Protein AF-A0A9E5H998-F1 (afdb_monomer_lite)

Radius of gyration: 17.99 Å; chains: 1; bounding box: 32×40×41 Å

Structure (mmCIF, N/CA/C/O backbone):
data_AF-A0A9E5H998-F1
#
_entry.id   AF-A0A9E5H998-F1
#
loop_
_atom_site.group_PDB
_atom_site.id
_atom_site.type_symbol
_atom_site.label_atom_id
_atom_site.label_alt_id
_atom_site.label_comp_id
_atom_site.label_asym_id
_atom_site.label_entity_id
_atom_site.label_seq_id
_atom_site.pdbx_PDB_ins_code
_atom_site.Cartn_x
_atom_site.Cartn_y
_atom_site.Cartn_z
_atom_site.occupancy
_atom_site.B_iso_or_equiv
_atom_site.auth_seq_id
_atom_site.auth_comp_id
_atom_site.auth_asym_id
_atom_site.auth_atom_id
_atom_site.pdbx_PDB_model_num
ATOM 1 N N . MET A 1 1 ? -18.905 22.214 13.471 1.00 60.09 1 MET A N 1
ATOM 2 C CA . MET A 1 1 ? -19.565 21.787 12.207 1.00 60.09 1 MET A CA 1
ATOM 3 C C . MET A 1 1 ? -18.990 22.430 10.942 1.00 60.09 1 MET A C 1
ATOM 5 O O . MET A 1 1 ? -19.007 21.780 9.909 1.00 60.09 1 MET A O 1
ATOM 9 N N . LYS A 1 2 ? -18.504 23.682 10.972 1.00 68.94 2 LYS A N 1
ATOM 10 C CA . LYS A 1 2 ? -17.935 24.361 9.786 1.00 68.94 2 LYS A CA 1
ATOM 11 C C . LYS A 1 2 ? -16.708 23.633 9.203 1.00 68.94 2 LYS A C 1
ATOM 13 O O . LYS A 1 2 ? -16.607 23.482 7.994 1.00 68.94 2 LYS A O 1
ATOM 18 N N . THR A 1 3 ? -15.843 23.121 10.075 1.00 79.75 3 THR A N 1
ATOM 19 C CA . THR A 1 3 ? -14.642 22.342 9.727 1.00 79.75 3 THR A CA 1
ATOM 20 C C . THR A 1 3 ? -14.971 20.998 9.074 1.00 79.75 3 THR A C 1
ATOM 22 O O . THR A 1 3 ? -14.369 20.650 8.068 1.00 79.75 3 THR A O 1
ATOM 25 N N . LEU A 1 4 ? -15.980 20.284 9.585 1.00 85.38 4 LEU A N 1
ATOM 26 C CA . LEU A 1 4 ? -16.415 18.991 9.042 1.00 85.38 4 LEU A CA 1
ATOM 27 C C . LEU A 1 4 ? -16.960 19.118 7.608 1.00 85.38 4 LEU A C 1
ATOM 29 O O . LEU A 1 4 ? -16.663 18.295 6.752 1.00 85.38 4 LEU A O 1
ATOM 33 N N . LYS A 1 5 ? -17.723 20.186 7.338 1.00 86.88 5 LYS A N 1
ATOM 34 C CA . LYS A 1 5 ? -18.248 20.488 5.997 1.00 86.88 5 LYS A CA 1
ATOM 35 C C . LYS A 1 5 ? -17.124 20.793 5.004 1.00 86.88 5 LYS A C 1
ATOM 37 O O . LYS A 1 5 ? -17.196 20.362 3.860 1.00 86.88 5 LYS A O 1
ATOM 42 N N . LEU A 1 6 ? -16.089 21.506 5.452 1.00 87.00 6 LEU A N 1
ATOM 43 C CA . LEU A 1 6 ? -14.926 21.830 4.627 1.00 87.00 6 LEU A CA 1
ATOM 44 C C . LEU A 1 6 ? -14.072 20.586 4.329 1.00 87.00 6 LEU A C 1
ATOM 46 O O . LEU A 1 6 ? -13.660 20.395 3.191 1.00 87.00 6 LEU A O 1
ATOM 50 N N . ALA A 1 7 ? -13.877 19.709 5.320 1.00 87.94 7 ALA A N 1
ATOM 51 C CA . ALA A 1 7 ? -13.173 18.438 5.144 1.00 87.94 7 ALA A CA 1
ATOM 52 C C . ALA A 1 7 ? -13.903 17.500 4.167 1.00 87.94 7 ALA A C 1
ATOM 54 O O . ALA A 1 7 ? -13.273 16.907 3.296 1.00 87.94 7 ALA A O 1
ATOM 55 N N . LEU A 1 8 ? -15.235 17.416 4.261 1.00 88.19 8 LEU A N 1
ATOM 56 C CA . LEU A 1 8 ? -16.046 16.613 3.343 1.00 88.19 8 LEU A CA 1
ATOM 57 C C . LEU A 1 8 ? -16.000 17.155 1.906 1.00 88.19 8 LEU A C 1
ATOM 59 O O . LEU A 1 8 ? -15.891 16.376 0.964 1.00 88.19 8 LEU A O 1
ATOM 63 N N . ALA A 1 9 ? -16.047 18.480 1.739 1.00 87.44 9 ALA A N 1
ATOM 64 C CA . ALA A 1 9 ? -15.924 19.110 0.426 1.00 87.44 9 ALA A CA 1
ATOM 65 C C . ALA A 1 9 ? -14.551 18.838 -0.214 1.00 87.44 9 ALA A C 1
ATOM 67 O O . ALA A 1 9 ? -14.493 18.521 -1.395 1.00 87.44 9 ALA A O 1
ATOM 68 N N . ALA A 1 10 ? -13.465 18.897 0.566 1.00 85.69 10 ALA A N 1
ATOM 69 C CA . ALA A 1 10 ? -12.115 18.599 0.085 1.00 85.69 10 ALA A CA 1
ATOM 70 C C . ALA A 1 10 ? -11.922 17.114 -0.277 1.00 85.69 10 ALA A C 1
ATOM 72 O O . ALA A 1 10 ? -11.295 16.794 -1.285 1.00 85.69 10 ALA A O 1
ATOM 73 N N . ALA A 1 11 ? -12.489 16.198 0.512 1.00 86.00 11 ALA A N 1
ATOM 74 C CA . ALA A 1 11 ? -12.421 14.765 0.230 1.00 86.00 11 ALA A CA 1
ATOM 75 C C . ALA A 1 11 ? -13.133 14.394 -1.083 1.00 86.00 11 ALA A C 1
ATOM 77 O O . ALA A 1 11 ? -12.647 13.544 -1.826 1.00 86.00 11 ALA A O 1
ATOM 78 N N . LEU A 1 12 ? -14.250 15.059 -1.405 1.00 87.62 12 LEU A N 1
ATOM 79 C CA . LEU A 1 12 ? -14.997 14.803 -2.640 1.00 87.62 12 LEU A CA 1
ATOM 80 C C . LEU A 1 12 ? -14.253 15.233 -3.913 1.00 87.62 12 LEU A C 1
ATOM 82 O O . LEU A 1 12 ? -14.561 14.722 -4.987 1.00 87.62 12 LEU A O 1
ATOM 86 N N . THR A 1 13 ? -13.296 16.161 -3.819 1.00 86.38 13 THR A N 1
ATOM 87 C CA . THR A 1 13 ? -12.553 16.666 -4.985 1.00 86.38 13 THR A CA 1
ATOM 88 C C . THR A 1 13 ? -11.302 15.851 -5.318 1.00 86.38 13 THR A C 1
ATOM 90 O O . THR A 1 13 ? -10.788 15.979 -6.424 1.00 86.38 13 THR A O 1
ATOM 93 N N . LEU A 1 14 ? -10.819 14.995 -4.406 1.00 78.62 14 LEU A N 1
ATOM 94 C CA . LEU A 1 14 ? -9.648 14.134 -4.638 1.00 78.62 14 LEU A CA 1
ATOM 95 C C . LEU A 1 14 ? -9.756 13.228 -5.886 1.00 78.62 14 LEU A C 1
ATOM 97 O O . LEU A 1 14 ? -8.805 13.209 -6.662 1.00 78.62 14 LEU A O 1
ATOM 101 N N . PRO A 1 15 ? -10.867 12.502 -6.132 1.00 77.62 15 PRO A N 1
ATOM 102 C CA . PRO A 1 15 ? -10.970 11.609 -7.291 1.00 77.62 15 PRO A CA 1
ATOM 103 C C . PRO A 1 15 ? -11.138 12.341 -8.633 1.00 77.62 15 PRO A C 1
ATOM 105 O O . PRO A 1 15 ? -11.081 11.702 -9.677 1.00 77.62 15 PRO A O 1
ATOM 108 N N . ALA A 1 16 ? -11.343 13.664 -8.628 1.00 80.06 16 ALA A N 1
ATOM 109 C CA . ALA A 1 16 ? -11.422 14.472 -9.847 1.00 80.06 16 ALA A CA 1
ATOM 110 C C . ALA A 1 16 ? -10.039 14.887 -10.386 1.00 80.06 16 ALA A C 1
ATOM 112 O O . ALA A 1 16 ? -9.953 15.509 -11.444 1.00 80.06 16 ALA A O 1
ATOM 113 N N . MET A 1 17 ? -8.960 14.560 -9.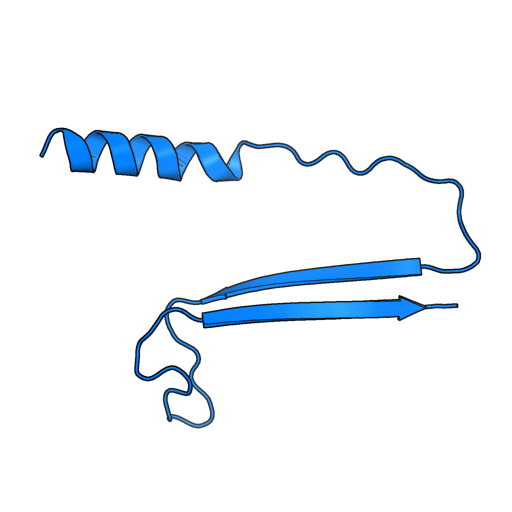669 1.00 77.69 17 MET A N 1
ATOM 114 C CA . MET A 1 17 ? -7.597 14.824 -10.115 1.00 77.69 17 MET A CA 1
ATOM 115 C C . MET A 1 17 ? -7.199 13.802 -11.184 1.00 77.69 17 MET A C 1
ATOM 117 O O . MET A 1 17 ? -6.997 12.625 -10.894 1.00 77.69 17 MET A O 1
ATOM 121 N N . SER A 1 18 ? -7.082 14.252 -12.431 1.00 77.94 18 SER A N 1
ATOM 122 C CA . SER A 1 18 ? -6.534 13.454 -13.527 1.00 77.94 18 SER A CA 1
ATOM 123 C C . SER A 1 18 ? -5.021 13.296 -13.361 1.00 77.94 18 SER A C 1
ATOM 125 O O . SER A 1 18 ? -4.292 14.289 -13.367 1.00 77.94 18 SER A O 1
ATOM 127 N N . VAL A 1 19 ? -4.551 12.054 -13.241 1.00 71.25 19 VAL A N 1
ATOM 128 C CA . VAL A 1 19 ? -3.133 11.700 -13.385 1.00 71.25 19 VAL A CA 1
ATOM 129 C C . VAL A 1 19 ? -2.869 11.461 -14.867 1.00 71.25 19 VAL A C 1
ATOM 131 O O . VAL A 1 19 ? -3.468 10.570 -15.466 1.00 71.25 19 VAL A O 1
ATOM 134 N N . PHE A 1 20 ? -1.996 12.272 -15.457 1.00 71.88 20 PHE A N 1
ATOM 135 C CA . PHE A 1 20 ? -1.494 12.047 -16.808 1.00 71.88 20 PHE A CA 1
ATOM 136 C C . PHE A 1 20 ? -0.219 11.211 -16.706 1.00 71.88 20 PHE A C 1
ATOM 138 O O . PHE A 1 20 ? 0.736 11.631 -16.055 1.00 71.88 20 PHE A O 1
ATOM 145 N N . ALA A 1 21 ? -0.227 10.023 -17.309 1.00 67.44 21 ALA A N 1
ATOM 146 C CA . ALA A 1 21 ? 0.995 9.273 -17.559 1.00 67.44 21 ALA A CA 1
ATOM 147 C C . ALA A 1 21 ? 1.666 9.870 -18.801 1.00 67.44 21 ALA A C 1
ATOM 149 O O . ALA A 1 21 ? 1.008 10.072 -19.823 1.00 67.44 21 ALA A O 1
ATOM 150 N N . GLU A 1 22 ? 2.946 10.208 -18.687 1.00 67.50 22 GLU A N 1
ATOM 151 C CA . GLU A 1 22 ? 3.758 10.651 -19.815 1.00 67.50 22 GLU A CA 1
ATOM 152 C C . GLU A 1 22 ? 4.128 9.410 -20.643 1.00 67.50 22 GLU A C 1
ATOM 154 O O . GLU A 1 22 ? 4.567 8.401 -20.091 1.00 67.50 22 GLU A O 1
ATOM 159 N N . GLU A 1 23 ? 3.858 9.440 -21.949 1.00 61.19 23 GLU A N 1
ATOM 160 C CA . GLU A 1 23 ? 4.128 8.314 -22.848 1.00 61.19 23 GLU A CA 1
ATOM 161 C C . GLU A 1 23 ? 5.633 8.274 -23.154 1.00 61.19 23 GLU A C 1
ATOM 163 O O . GLU A 1 23 ? 6.121 8.935 -24.072 1.00 61.19 23 GLU A O 1
ATOM 168 N N . GLU A 1 24 ? 6.383 7.539 -22.335 1.00 62.41 24 GLU A N 1
ATOM 169 C CA . GLU A 1 24 ? 7.794 7.236 -22.573 1.00 62.41 24 GLU A CA 1
ATOM 170 C C . GLU A 1 24 ? 7.904 6.211 -23.721 1.00 62.41 24 GLU A C 1
ATOM 172 O O . GLU A 1 24 ? 7.096 5.283 -23.824 1.00 62.41 24 GLU A O 1
ATOM 177 N N . ALA A 1 25 ? 8.894 6.366 -24.606 1.00 62.09 25 ALA A N 1
ATOM 178 C CA . ALA A 1 25 ? 9.159 5.397 -25.671 1.00 62.09 25 ALA A CA 1
ATOM 179 C C . ALA A 1 25 ? 9.311 3.985 -25.078 1.00 62.09 25 ALA A C 1
ATOM 181 O O . ALA A 1 25 ? 9.989 3.839 -24.064 1.00 62.09 25 ALA A O 1
ATOM 182 N N . ALA A 1 26 ? 8.702 2.970 -25.708 1.00 64.81 26 ALA A N 1
ATOM 183 C CA . ALA A 1 26 ? 8.684 1.590 -25.216 1.00 64.81 26 ALA A CA 1
ATOM 184 C C . ALA A 1 26 ? 10.099 1.111 -24.845 1.00 64.81 26 ALA A C 1
ATOM 186 O O . ALA A 1 26 ? 10.902 0.778 -25.718 1.00 64.81 26 ALA A O 1
ATOM 187 N N . SER A 1 27 ? 10.413 1.13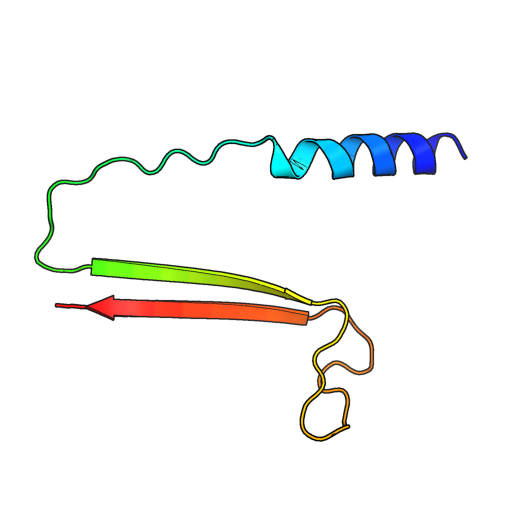5 -23.552 1.00 65.81 27 SER A N 1
ATOM 188 C CA . SER A 1 27 ? 11.666 0.631 -23.014 1.00 65.81 27 SER A CA 1
ATOM 189 C C . SER A 1 27 ? 11.618 -0.892 -22.959 1.00 65.81 27 SER A C 1
ATOM 191 O O . SER A 1 27 ? 10.571 -1.465 -22.667 1.00 65.81 27 SER A O 1
ATOM 193 N N . ASP A 1 28 ? 12.768 -1.552 -23.123 1.00 75.62 28 ASP A N 1
ATOM 194 C CA . ASP A 1 28 ? 12.934 -3.002 -22.886 1.00 75.62 28 ASP A CA 1
ATOM 195 C C . ASP A 1 28 ? 12.645 -3.412 -21.424 1.00 75.62 28 ASP A C 1
ATOM 197 O O . ASP A 1 28 ? 12.813 -4.562 -21.042 1.00 75.62 28 ASP A O 1
ATOM 201 N N . HIS A 1 29 ? 12.256 -2.461 -20.578 1.00 76.88 29 HIS A N 1
ATOM 202 C CA . HIS A 1 29 ? 11.915 -2.648 -19.182 1.00 76.88 29 HIS A CA 1
ATOM 203 C C . HIS A 1 29 ? 10.574 -1.978 -18.909 1.00 76.88 29 HIS A C 1
ATOM 205 O O . HIS A 1 29 ? 10.406 -0.798 -19.208 1.00 76.88 29 HIS A O 1
ATOM 211 N N . SER A 1 30 ? 9.642 -2.704 -18.309 1.00 79.75 30 SER A N 1
ATOM 212 C CA . SER A 1 30 ? 8.341 -2.193 -17.886 1.00 79.75 30 SER A CA 1
ATOM 213 C C . SER A 1 30 ? 8.260 -2.248 -16.368 1.00 79.75 30 SER A C 1
ATOM 215 O O . SER A 1 30 ? 8.629 -3.251 -15.757 1.00 79.75 30 SER A O 1
ATOM 217 N N . VAL A 1 31 ? 7.810 -1.159 -15.741 1.00 84.94 31 VAL A N 1
ATOM 218 C CA . VAL A 1 31 ? 7.568 -1.124 -14.296 1.00 84.94 31 VAL A CA 1
ATOM 219 C C . VAL A 1 31 ? 6.141 -0.689 -14.049 1.00 84.94 31 VAL A C 1
ATOM 221 O O . VAL A 1 31 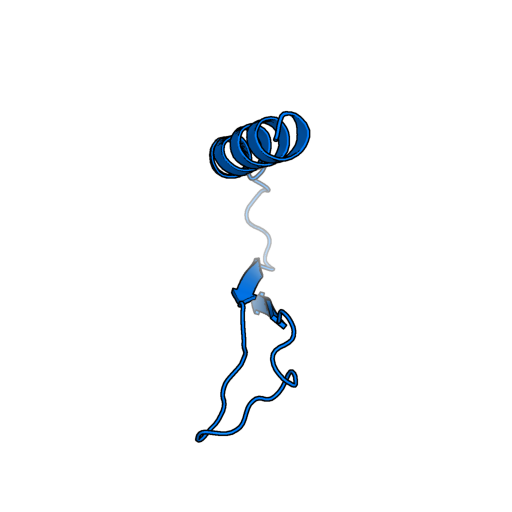? 5.746 0.409 -14.437 1.00 84.94 31 VAL A O 1
ATOM 224 N N . SER A 1 32 ? 5.371 -1.541 -13.385 1.00 84.25 32 SER A N 1
ATOM 225 C CA . SER A 1 32 ? 4.006 -1.236 -12.985 1.00 84.25 32 SER A CA 1
ATOM 226 C C . SER A 1 32 ? 3.888 -1.187 -11.467 1.00 84.25 32 SER A C 1
ATOM 228 O O . SER A 1 32 ? 4.663 -1.800 -10.734 1.00 84.25 32 SER A O 1
ATOM 230 N N . TYR A 1 33 ? 2.952 -0.371 -10.993 1.00 86.50 33 TYR A N 1
ATOM 231 C CA . TYR A 1 33 ? 2.773 -0.079 -9.578 1.00 86.50 33 TYR A CA 1
ATOM 232 C C . TYR A 1 33 ? 1.290 -0.144 -9.238 1.00 86.50 33 TYR A C 1
ATOM 234 O O . TYR A 1 33 ? 0.453 0.380 -9.976 1.00 86.50 33 TYR A O 1
ATOM 242 N N . ASN A 1 34 ? 0.957 -0.725 -8.090 1.00 87.94 34 ASN A N 1
ATOM 243 C CA . ASN A 1 34 ? -0.392 -0.699 -7.538 1.00 87.94 34 ASN A CA 1
ATOM 244 C C . ASN A 1 34 ? -0.375 -0.220 -6.081 1.00 87.94 34 ASN A C 1
ATOM 246 O O . ASN A 1 34 ? 0.582 -0.426 -5.338 1.00 87.94 34 ASN A O 1
ATOM 250 N N . MET A 1 35 ? -1.446 0.462 -5.672 1.00 88.06 35 MET A N 1
ATOM 251 C CA . MET A 1 35 ? -1.605 0.986 -4.318 1.00 88.06 35 MET A CA 1
ATOM 252 C C . MET A 1 35 ? -3.069 0.885 -3.886 1.00 88.06 35 MET A C 1
ATOM 254 O O . MET A 1 35 ? -3.976 1.199 -4.654 1.00 88.06 35 MET A O 1
ATOM 258 N N . ALA A 1 36 ? -3.294 0.467 -2.646 1.00 84.56 36 ALA A N 1
ATOM 259 C CA . ALA A 1 36 ? -4.598 0.265 -2.040 1.00 84.56 36 ALA A CA 1
ATOM 260 C C . ALA A 1 36 ? -4.616 0.809 -0.606 1.00 84.56 36 ALA A C 1
ATOM 262 O O . ALA A 1 36 ? -3.713 0.553 0.194 1.00 84.56 36 ALA A O 1
ATOM 263 N N . LEU A 1 37 ? -5.674 1.553 -0.281 1.00 86.62 37 LEU A N 1
ATOM 264 C CA . LEU A 1 37 ? -5.972 2.050 1.060 1.00 86.62 37 LEU A CA 1
ATOM 265 C C . LEU A 1 37 ? -7.142 1.253 1.635 1.00 86.62 37 LEU A C 1
ATOM 267 O O . LEU A 1 37 ? -8.170 1.093 0.980 1.00 86.62 37 LEU A O 1
ATOM 271 N N . HIS A 1 38 ? -6.997 0.786 2.868 1.00 81.88 38 HIS A N 1
ATOM 272 C 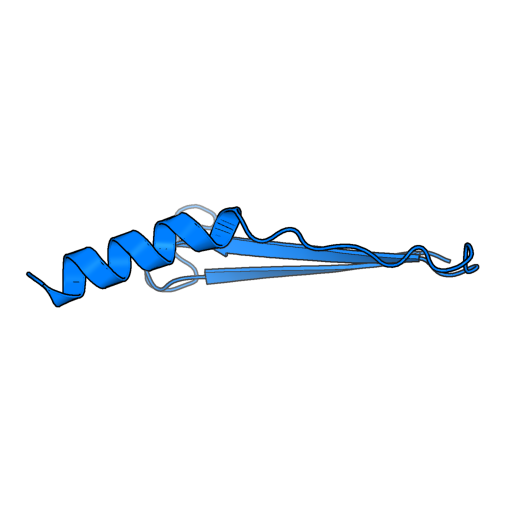CA . HIS A 1 38 ? -7.965 -0.068 3.548 1.00 81.88 38 HIS A CA 1
ATOM 273 C C . HIS A 1 38 ? -8.240 0.515 4.931 1.00 81.88 38 HIS A C 1
ATOM 275 O O . HIS A 1 38 ? -7.327 0.997 5.599 1.00 81.88 38 HIS A O 1
ATOM 281 N N . SER A 1 39 ? -9.491 0.453 5.385 1.00 81.25 39 SER A N 1
ATOM 282 C CA . SER A 1 39 ? -9.821 0.819 6.767 1.00 81.25 39 SER A CA 1
ATOM 283 C C . SER A 1 39 ? -9.283 -0.207 7.760 1.00 81.25 39 SER A C 1
ATOM 285 O O . SER A 1 39 ? -8.806 0.178 8.816 1.00 81.25 39 SER A O 1
ATOM 287 N N . GLU A 1 40 ? -9.313 -1.489 7.392 1.00 78.56 40 GLU A N 1
ATOM 288 C CA . GLU A 1 40 ? -8.744 -2.592 8.163 1.00 78.56 40 GLU A CA 1
ATOM 289 C C . GLU A 1 40 ? -8.220 -3.664 7.209 1.00 78.56 40 GLU A C 1
ATOM 291 O O . GLU A 1 40 ? -8.821 -3.923 6.162 1.00 78.56 40 GLU A O 1
ATOM 296 N N . TYR A 1 41 ? -7.125 -4.324 7.585 1.00 80.56 41 TYR A N 1
ATOM 297 C CA . TYR A 1 41 ? -6.644 -5.512 6.885 1.00 80.56 41 TYR A CA 1
ATOM 298 C C . TYR A 1 41 ? -6.945 -6.761 7.723 1.00 80.56 41 TYR A C 1
ATOM 300 O O . TYR A 1 41 ? -6.376 -6.943 8.802 1.00 80.56 41 TYR A O 1
ATOM 308 N N . VAL A 1 42 ? -7.862 -7.614 7.247 1.00 82.75 42 VAL A N 1
ATOM 309 C CA . VAL A 1 42 ? -8.302 -8.838 7.943 1.00 82.75 42 VAL A CA 1
ATOM 310 C C . VAL A 1 42 ? -7.772 -10.073 7.221 1.00 82.75 42 VAL A C 1
ATOM 312 O O . VAL A 1 42 ? -8.082 -10.303 6.054 1.00 82.75 42 VAL A O 1
ATOM 315 N N . PHE A 1 43 ? -7.024 -10.914 7.933 1.00 80.31 43 PHE A N 1
ATOM 316 C CA . PHE A 1 43 ? -6.500 -12.175 7.418 1.00 80.31 43 PHE A CA 1
ATOM 317 C C . PHE A 1 43 ? -6.975 -13.339 8.281 1.00 80.31 43 PHE A C 1
ATOM 319 O O . PHE A 1 43 ? -6.725 -13.375 9.483 1.00 80.31 43 PHE A O 1
ATOM 326 N N . ARG A 1 44 ? -7.678 -14.308 7.677 1.00 87.44 44 ARG A N 1
ATOM 327 C CA . ARG A 1 44 ? -8.217 -15.493 8.380 1.00 87.44 44 ARG A CA 1
ATOM 328 C C . ARG A 1 44 ? -9.018 -15.154 9.655 1.00 87.44 44 ARG A C 1
ATOM 330 O O . ARG A 1 44 ? -8.998 -15.910 10.619 1.00 87.44 44 ARG A O 1
ATOM 337 N N . GLY A 1 45 ? -9.721 -14.022 9.655 1.00 85.69 45 GLY A N 1
ATOM 338 C CA . GLY A 1 45 ? -10.538 -13.573 10.787 1.00 85.69 45 GLY A CA 1
ATOM 339 C C . GLY A 1 45 ? -9.790 -12.792 11.874 1.00 85.69 45 GLY A C 1
ATOM 340 O O . GLY A 1 45 ? -10.429 -12.370 12.830 1.00 85.69 45 GLY A O 1
ATOM 341 N N . TYR A 1 46 ? -8.483 -12.550 11.726 1.00 82.81 46 TYR A N 1
ATOM 342 C CA . TYR A 1 46 ? -7.707 -11.680 12.613 1.00 82.81 46 TYR A CA 1
ATOM 343 C C . TYR A 1 46 ? -7.379 -10.353 11.934 1.00 82.81 46 TYR A C 1
ATOM 345 O O . TYR A 1 46 ? -7.048 -10.318 10.745 1.00 82.81 46 TYR A O 1
ATOM 353 N N . THR A 1 47 ? -7.473 -9.258 12.691 1.00 86.75 47 THR A N 1
ATOM 354 C CA . THR A 1 47 ? -7.040 -7.943 12.210 1.00 86.75 47 THR A CA 1
ATOM 355 C C . THR A 1 47 ? -5.515 -7.891 12.275 1.00 86.75 47 THR A C 1
ATOM 357 O O . THR A 1 47 ? -4.904 -8.243 13.282 1.00 86.75 47 THR A O 1
ATOM 360 N N . GLN A 1 48 ? -4.886 -7.497 11.173 1.00 81.25 48 GLN A N 1
ATOM 361 C CA . GLN A 1 48 ? -3.429 -7.372 11.068 1.00 81.25 48 GLN A CA 1
ATOM 362 C C . GLN A 1 48 ? -2.945 -5.967 11.437 1.00 81.25 48 GLN A C 1
ATOM 364 O O . GLN A 1 48 ? -1.748 -5.753 11.612 1.00 81.25 48 GLN A O 1
ATOM 369 N N . THR A 1 49 ? -3.870 -5.013 11.537 1.00 82.25 49 THR A N 1
ATOM 370 C CA . THR A 1 49 ? -3.590 -3.607 11.839 1.00 82.25 49 THR A CA 1
ATOM 371 C C . THR A 1 49 ? -4.222 -3.138 13.144 1.00 82.25 49 THR A C 1
ATOM 373 O O . THR A 1 49 ? -4.235 -1.947 13.388 1.00 82.25 49 THR A O 1
ATOM 376 N N . HIS A 1 50 ? -4.737 -4.031 14.000 1.00 82.88 50 HIS A N 1
ATOM 377 C CA . HIS A 1 50 ? -5.384 -3.645 15.269 1.00 82.88 50 HIS A CA 1
ATOM 378 C C . HIS A 1 50 ? -6.498 -2.597 15.096 1.00 82.88 50 HIS A C 1
ATOM 380 O O . HIS A 1 50 ? -6.670 -1.724 15.941 1.00 82.88 50 HIS A O 1
ATOM 386 N N . ASN A 1 51 ? -7.256 -2.699 14.000 1.00 81.31 51 ASN A N 1
ATOM 387 C CA . ASN A 1 51 ? -8.305 -1.752 13.609 1.00 81.31 51 ASN A CA 1
ATOM 388 C C . ASN A 1 51 ? -7.793 -0.366 13.159 1.00 81.31 51 ASN A C 1
ATOM 390 O O . ASN A 1 51 ? -8.591 0.555 12.984 1.00 81.31 51 ASN A O 1
ATOM 394 N N . ASP A 1 52 ? -6.487 -0.228 12.913 1.00 86.19 52 ASP A N 1
ATOM 395 C CA . ASP A 1 52 ? -5.901 0.958 12.294 1.00 86.19 52 ASP A CA 1
ATOM 396 C C . ASP A 1 52 ? -5.948 0.883 10.752 1.00 86.19 52 ASP A C 1
ATOM 398 O O . ASP A 1 52 ? -5.937 -0.218 10.178 1.00 86.19 52 ASP A O 1
ATOM 402 N N . PRO A 1 53 ? -5.946 2.041 10.057 1.00 84.81 53 PRO A N 1
ATOM 403 C CA . PRO A 1 53 ? -5.875 2.108 8.600 1.00 84.81 53 PRO A CA 1
ATOM 404 C C . PRO A 1 53 ? -4.662 1.362 8.035 1.00 84.81 53 PRO A C 1
ATOM 406 O O . PRO A 1 53 ? -3.550 1.472 8.550 1.00 84.81 53 PRO A O 1
ATOM 409 N N . ALA A 1 54 ? -4.859 0.657 6.922 1.00 86.06 54 ALA A N 1
ATOM 410 C CA . ALA A 1 54 ? -3.821 -0.109 6.246 1.00 86.06 54 ALA A CA 1
ATOM 411 C C . ALA A 1 54 ? -3.533 0.449 4.846 1.00 86.06 54 ALA A C 1
ATOM 413 O O . ALA A 1 54 ? -4.450 0.746 4.079 1.00 86.06 54 ALA A O 1
ATOM 414 N N . LEU A 1 55 ? -2.258 0.504 4.471 1.00 87.81 55 LEU A N 1
ATOM 415 C CA . LEU A 1 55 ? -1.799 0.786 3.110 1.00 87.81 55 LEU A CA 1
ATOM 416 C C . LEU A 1 55 ? -1.120 -0.474 2.562 1.00 87.81 55 LEU A C 1
ATOM 418 O O . LEU A 1 55 ? -0.305 -1.086 3.247 1.00 87.81 55 LEU A O 1
ATOM 422 N N . SER A 1 56 ? -1.461 -0.861 1.339 1.00 85.56 56 SER A N 1
ATOM 423 C CA . SER A 1 56 ? -0.820 -1.960 0.615 1.00 85.56 56 SER A CA 1
ATOM 424 C C . SER A 1 56 ? -0.517 -1.509 -0.801 1.00 85.56 56 SER A C 1
ATOM 426 O O . SER A 1 56 ? -1.153 -0.598 -1.323 1.00 85.56 56 SER A O 1
ATOM 428 N N . GLY A 1 57 ? 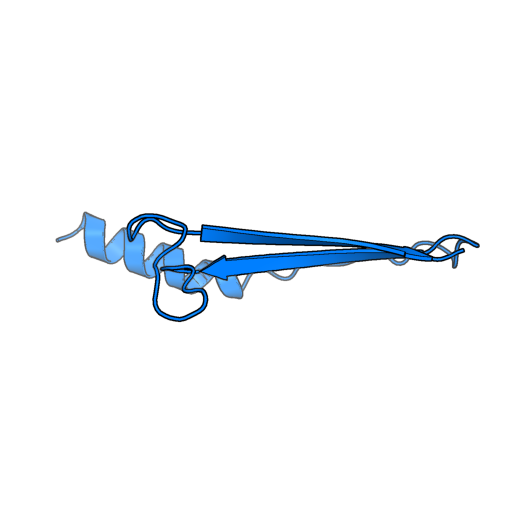0.471 -2.132 -1.412 1.00 90.94 57 GLY A N 1
ATOM 429 C CA . GLY A 1 57 ? 0.885 -1.845 -2.766 1.00 90.94 57 GLY A CA 1
ATOM 430 C C . GLY A 1 57 ? 2.022 -2.761 -3.171 1.00 90.94 57 GLY A C 1
ATOM 431 O O . GLY A 1 57 ? 2.559 -3.509 -2.350 1.00 90.94 57 GLY A O 1
ATOM 432 N N . GLY A 1 58 ? 2.366 -2.693 -4.441 1.00 91.12 58 GLY A N 1
ATOM 433 C CA . GLY A 1 58 ? 3.309 -3.574 -5.098 1.00 91.12 58 GLY A CA 1
ATOM 434 C C . GLY A 1 58 ? 3.963 -2.873 -6.276 1.00 91.12 58 GLY A C 1
ATOM 435 O O . GLY A 1 58 ? 3.499 -1.837 -6.762 1.00 91.12 58 GLY A O 1
ATOM 436 N N . ILE A 1 59 ? 5.098 -3.437 -6.664 1.00 91.81 59 ILE A N 1
ATOM 437 C CA . ILE A 1 59 ? 5.909 -2.993 -7.786 1.00 91.81 59 ILE A CA 1
ATOM 438 C C . ILE A 1 59 ? 6.209 -4.244 -8.592 1.00 91.81 59 ILE A C 1
ATOM 440 O O . ILE A 1 59 ? 6.838 -5.165 -8.068 1.00 91.81 59 ILE A O 1
ATOM 444 N N . ASP A 1 60 ? 5.776 -4.262 -9.841 1.00 89.06 60 ASP A N 1
ATOM 445 C CA . ASP A 1 60 ? 6.059 -5.337 -10.778 1.00 89.06 60 ASP A CA 1
ATOM 446 C C . ASP A 1 60 ? 7.041 -4.814 -11.829 1.00 89.06 60 ASP A C 1
ATOM 448 O O . ASP A 1 60 ? 6.848 -3.733 -12.384 1.00 89.06 60 ASP A O 1
ATOM 452 N N . TYR A 1 61 ? 8.111 -5.568 -12.073 1.00 88.0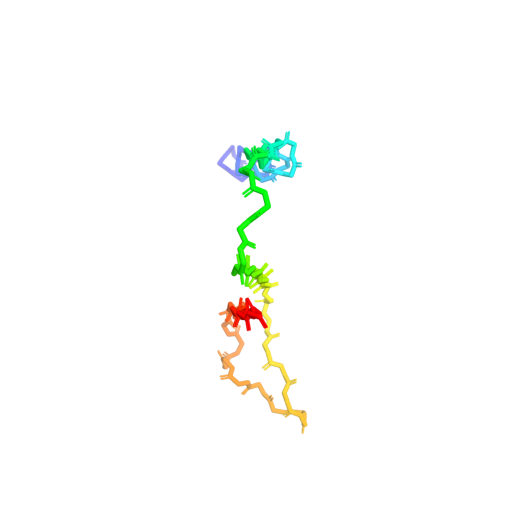6 61 TYR A N 1
ATOM 453 C CA . TYR A 1 61 ? 9.146 -5.252 -13.057 1.00 88.06 61 TYR A CA 1
ATOM 454 C C . TYR A 1 61 ? 9.217 -6.370 -14.099 1.00 88.06 61 TYR A C 1
ATOM 456 O O . TYR A 1 61 ? 9.354 -7.540 -13.737 1.00 88.06 61 TYR A O 1
ATOM 464 N N . GLU A 1 62 ? 9.166 -6.006 -15.376 1.00 80.56 62 GLU A N 1
ATOM 465 C CA . GLU A 1 62 ? 9.234 -6.910 -16.526 1.00 80.56 62 GLU A CA 1
ATOM 466 C C . GLU A 1 62 ? 10.382 -6.480 -17.458 1.00 80.56 62 GLU A C 1
ATOM 468 O O . GLU A 1 62 ? 10.624 -5.283 -17.634 1.00 80.56 62 GLU A O 1
ATOM 473 N N . HIS A 1 63 ? 11.099 -7.452 -18.033 1.00 76.62 63 HIS A N 1
ATOM 474 C CA . HIS A 1 63 ? 12.181 -7.270 -19.010 1.00 76.62 63 HIS A CA 1
ATOM 475 C C . HIS A 1 63 ? 12.010 -8.250 -20.171 1.00 76.62 63 HIS A C 1
ATOM 477 O O . HIS A 1 63 ? 11.665 -9.421 -19.882 1.00 76.62 63 HIS A O 1
#

pLDDT: mean 80.84, std 8.02, range [60.09, 91.81]

Sequence (63 aa):
MKTLKLALAAALTLPAMSVFAEEEAASDHSVSYNMALHSEYVFRGYTQTHNDPALSGGIDYEH

Secondary structure (DSSP, 8-state):
-HHHHHHHHHHHHGGG-PPPPP-----S-EEEEEEEEES--EETTEESSTTS-EEEEEEEEE-

Foldseek 3Di:
DVVVVVVVVVVVCVVVDDDDDDDDDDDQKDKDKDKDKDQFDADPRDTPQPSHIDIDMDIDMDD